Protein AF-A0A023F641-F1 (afdb_monomer_lite)

pLDDT: mean 90.04, std 9.17, range [49.88, 96.38]

Organism: Triatoma infestans (NCBI:txid30076)

InterPro domains:
  IPR001878 Zinc finger, CCHC-type [PF00098] (23-38)
  IPR001878 Zinc finger, CCHC-type [PS50158] (23-38)
  IPR001878 Zinc finger, CCHC-type [SM00343] (23-39)
  IPR001878 Zinc finger, CCHC-type [SM00343] (43-59)
  IPR036875 Zinc finger, CCHC-type superfamily [SSF57756] (14-60)

Radius of gyration: 16.47 Å; chains: 1; bounding box: 37×24×44 Å

Structure (mmCIF, N/CA/C/O backbone):
data_AF-A0A023F641-F1
#
_entry.id   AF-A0A023F641-F1
#
loop_
_atom_site.group_PDB
_atom_site.id
_atom_site.type_symbol
_atom_site.label_atom_id
_atom_site.label_alt_id
_atom_site.label_comp_id
_atom_site.label_asym_id
_atom_site.label_entity_id
_atom_site.label_seq_id
_atom_site.pdbx_PDB_ins_code
_atom_site.Cartn_x
_atom_site.Cartn_y
_atom_site.Cartn_z
_atom_site.occupancy
_atom_site.B_iso_or_equiv
_atom_site.auth_seq_id
_atom_site.auth_comp_id
_atom_site.auth_asym_id
_atom_site.auth_atom_id
_atom_site.pdbx_PDB_model_num
ATOM 1 N N . LEU A 1 1 ? 19.313 -12.463 -17.909 1.00 49.88 1 LEU A N 1
ATOM 2 C CA . LEU A 1 1 ? 18.788 -11.096 -18.145 1.00 49.88 1 LEU A CA 1
ATOM 3 C C . LEU A 1 1 ? 19.049 -10.235 -16.902 1.00 49.88 1 LEU A C 1
ATOM 5 O O . LEU A 1 1 ? 18.204 -10.192 -16.030 1.00 49.88 1 LEU A O 1
ATOM 9 N N . GLY A 1 2 ? 20.232 -9.625 -16.753 1.00 55.81 2 GLY A N 1
ATOM 10 C CA . GLY A 1 2 ? 20.675 -9.072 -15.455 1.00 55.81 2 GLY A CA 1
ATOM 11 C C . GLY A 1 2 ? 21.256 -7.657 -15.483 1.00 55.81 2 GLY A C 1
ATOM 12 O O . GLY A 1 2 ? 22.144 -7.375 -14.691 1.00 55.81 2 GLY A O 1
ATOM 13 N N . LYS A 1 3 ? 20.850 -6.780 -16.416 1.00 61.50 3 LYS A N 1
ATOM 14 C CA . LYS A 1 3 ? 21.530 -5.478 -16.610 1.00 61.50 3 LYS A CA 1
ATOM 15 C C . LYS A 1 3 ? 20.710 -4.221 -16.295 1.00 61.50 3 LYS A C 1
ATOM 17 O O . LYS A 1 3 ? 21.272 -3.138 -16.418 1.00 61.50 3 LYS A O 1
ATOM 22 N N . GLY A 1 4 ? 19.435 -4.326 -15.885 1.00 82.44 4 GLY A N 1
ATOM 23 C CA . GLY A 1 4 ? 18.598 -3.195 -15.412 1.00 82.44 4 GLY A CA 1
ATOM 24 C C . GLY A 1 4 ? 18.507 -1.980 -16.354 1.00 82.44 4 GLY A C 1
ATOM 25 O O . GLY A 1 4 ? 18.059 -0.901 -15.962 1.00 82.44 4 GLY A O 1
ATOM 26 N N . ARG A 1 5 ? 19.007 -2.123 -17.584 1.00 90.50 5 ARG A N 1
ATOM 27 C CA . ARG A 1 5 ? 19.166 -1.081 -18.588 1.00 90.50 5 ARG A CA 1
ATOM 28 C C . ARG A 1 5 ? 18.957 -1.689 -19.967 1.00 90.50 5 ARG A C 1
ATOM 30 O O . ARG A 1 5 ? 19.564 -2.709 -20.293 1.00 90.50 5 ARG A O 1
ATOM 37 N N . LEU A 1 6 ? 18.116 -1.038 -20.754 1.00 89.94 6 LEU A N 1
ATOM 38 C CA . LEU A 1 6 ? 17.898 -1.282 -22.170 1.00 89.94 6 LEU A CA 1
ATOM 39 C C . LEU A 1 6 ? 18.569 -0.152 -22.946 1.00 89.94 6 LEU A C 1
ATOM 41 O O . LEU A 1 6 ? 18.429 1.014 -22.584 1.00 89.94 6 LEU A O 1
ATOM 45 N N . TYR A 1 7 ? 19.294 -0.490 -24.003 1.00 90.81 7 TYR A N 1
ATOM 46 C CA . TYR A 1 7 ? 19.897 0.501 -24.886 1.00 90.81 7 TYR A CA 1
ATOM 47 C C . TYR A 1 7 ? 19.044 0.605 -26.151 1.00 90.81 7 TYR A C 1
ATOM 49 O O . TYR A 1 7 ? 18.884 -0.384 -26.863 1.00 90.81 7 TYR A O 1
ATOM 57 N N . VAL A 1 8 ? 18.462 1.779 -26.398 1.00 91.88 8 VAL A N 1
ATOM 58 C CA . VAL A 1 8 ? 17.619 2.072 -27.566 1.00 91.88 8 VAL A CA 1
ATOM 59 C C . VAL A 1 8 ? 18.333 3.135 -28.394 1.00 91.88 8 VAL A C 1
ATOM 61 O O . VAL A 1 8 ? 18.349 4.315 -28.042 1.00 91.88 8 VAL A O 1
ATOM 64 N N . 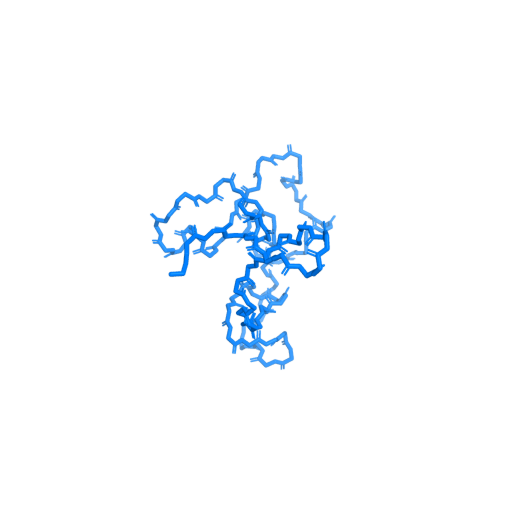GLY A 1 9 ? 19.000 2.701 -29.465 1.00 90.94 9 GLY A N 1
ATOM 65 C CA . GLY A 1 9 ? 19.963 3.542 -30.178 1.00 90.94 9 GLY A CA 1
ATOM 66 C C . GLY A 1 9 ? 21.090 3.984 -29.240 1.00 90.94 9 GLY A C 1
ATOM 67 O O . GLY A 1 9 ? 21.742 3.152 -28.613 1.00 90.94 9 GLY A O 1
ATOM 68 N N . TRP A 1 10 ? 21.278 5.298 -29.104 1.00 94.06 10 TRP A N 1
ATOM 69 C CA . TRP A 1 10 ? 22.262 5.896 -28.191 1.00 94.06 10 TRP A CA 1
ATOM 70 C C . TRP A 1 10 ? 21.734 6.109 -26.763 1.00 94.06 10 TRP A C 1
ATOM 72 O O . TRP A 1 10 ? 22.493 6.502 -25.877 1.00 94.06 10 TRP A O 1
ATOM 82 N N . ALA A 1 11 ? 20.444 5.864 -26.514 1.00 92.38 11 ALA A N 1
ATOM 83 C CA . ALA A 1 11 ? 19.834 6.080 -25.207 1.00 92.38 11 ALA A CA 1
ATOM 84 C C . ALA A 1 11 ? 19.995 4.852 -24.302 1.00 92.38 11 ALA A C 1
ATOM 86 O O . ALA A 1 11 ? 19.674 3.735 -24.698 1.00 92.38 11 ALA A O 1
ATOM 87 N N . SER A 1 12 ? 20.437 5.064 -23.058 1.00 93.44 12 SER A N 1
ATOM 88 C CA . SER A 1 12 ? 20.421 4.048 -21.997 1.00 93.44 12 SER A CA 1
ATOM 89 C C . SER A 1 12 ? 19.211 4.266 -21.088 1.00 93.44 12 SER A C 1
ATOM 91 O O . SER A 1 12 ? 19.206 5.153 -20.234 1.00 93.44 12 SER A O 1
ATOM 93 N N . CYS A 1 13 ? 18.181 3.447 -21.261 1.00 92.19 13 CYS A N 1
ATOM 94 C CA . CYS A 1 13 ? 16.949 3.482 -20.485 1.00 92.19 13 CYS A CA 1
ATOM 95 C C . CYS A 1 13 ? 17.059 2.511 -19.311 1.00 92.19 13 CYS A C 1
ATOM 97 O O . CYS A 1 13 ? 17.373 1.343 -19.512 1.00 92.19 13 CYS A O 1
ATOM 99 N N . ARG A 1 14 ? 16.778 2.953 -18.081 1.00 88.12 14 ARG A N 1
ATOM 100 C CA . ARG A 1 14 ? 16.561 2.012 -16.972 1.00 88.12 14 ARG A CA 1
ATOM 101 C C . ARG A 1 14 ? 15.296 1.209 -17.251 1.00 88.12 14 ARG A C 1
ATOM 103 O O . ARG A 1 14 ? 14.275 1.797 -17.589 1.00 88.12 14 ARG A O 1
ATOM 110 N N . VAL A 1 15 ? 15.387 -0.105 -17.111 1.00 85.69 15 VAL A N 1
ATOM 111 C CA . VAL A 1 15 ? 14.251 -1.010 -17.287 1.00 85.69 15 VAL A CA 1
ATOM 112 C C . VAL A 1 15 ? 14.148 -1.932 -16.088 1.00 85.69 15 VAL A C 1
ATOM 114 O O . VAL A 1 15 ? 15.158 -2.375 -15.540 1.00 85.69 15 VAL A O 1
ATOM 117 N N . GLU A 1 16 ? 12.915 -2.198 -15.698 1.00 82.44 16 GLU A N 1
ATOM 118 C CA . GLU A 1 16 ? 12.528 -3.111 -14.635 1.00 82.44 16 GLU A CA 1
ATOM 119 C C . GLU A 1 16 ? 11.317 -3.913 -15.111 1.00 82.44 16 GLU A C 1
ATOM 121 O O . GLU A 1 16 ? 10.635 -3.513 -16.061 1.00 82.44 16 GLU A O 1
ATOM 126 N N . ASP A 1 17 ? 11.075 -5.058 -14.482 1.00 82.88 17 ASP A N 1
ATOM 127 C CA . ASP A 1 17 ? 9.945 -5.901 -14.847 1.00 82.88 17 ASP A CA 1
ATOM 128 C C . ASP A 1 17 ? 8.630 -5.187 -14.521 1.00 82.88 17 ASP A C 1
ATOM 130 O O . ASP A 1 17 ? 8.393 -4.752 -13.390 1.00 82.88 17 ASP A O 1
ATOM 134 N N . TYR A 1 18 ? 7.742 -5.093 -15.511 1.00 83.50 18 TYR A N 1
ATOM 135 C CA . TYR A 1 18 ? 6.392 -4.590 -15.287 1.00 83.50 18 TYR A CA 1
ATOM 136 C C . TYR A 1 18 ? 5.516 -5.699 -14.700 1.00 83.50 18 TYR A C 1
ATOM 138 O O . TYR A 1 18 ? 4.876 -6.471 -15.414 1.00 83.50 18 TYR A O 1
ATOM 146 N N . ILE A 1 19 ? 5.490 -5.777 -13.371 1.00 82.19 19 ILE A N 1
ATOM 147 C CA . ILE A 1 19 ? 4.612 -6.685 -12.633 1.00 82.19 19 ILE A CA 1
ATOM 148 C C . ILE A 1 19 ? 3.363 -5.905 -12.201 1.00 82.19 19 ILE A C 1
ATOM 150 O O . ILE A 1 19 ? 3.338 -5.235 -11.169 1.00 82.19 19 ILE A O 1
ATOM 154 N N . GLY A 1 20 ? 2.306 -5.980 -13.014 1.00 84.12 20 GLY A N 1
ATOM 155 C CA . GLY A 1 20 ? 1.038 -5.267 -12.815 1.00 84.12 20 GLY A CA 1
ATOM 156 C C . GLY A 1 20 ? 0.120 -5.871 -11.744 1.00 84.12 20 GLY A C 1
ATOM 157 O O . GLY A 1 20 ? -1.047 -6.142 -12.019 1.00 84.12 20 GLY A O 1
ATOM 158 N N . ILE A 1 21 ? 0.616 -6.110 -10.527 1.00 88.56 21 ILE A N 1
ATOM 159 C CA . ILE A 1 21 ? -0.216 -6.624 -9.428 1.00 88.56 21 ILE A CA 1
ATOM 160 C C . ILE A 1 21 ? -0.971 -5.464 -8.769 1.00 88.56 21 ILE A C 1
ATOM 162 O O . ILE A 1 21 ? -0.376 -4.530 -8.233 1.00 88.56 21 ILE A O 1
ATOM 166 N N . SER A 1 22 ? -2.303 -5.535 -8.767 1.00 91.12 22 SER A N 1
ATOM 167 C CA . SER A 1 22 ? -3.141 -4.515 -8.136 1.00 91.12 22 SER A CA 1
ATOM 168 C C . SER A 1 22 ? -2.990 -4.525 -6.616 1.00 91.12 22 SER A C 1
ATOM 170 O O . SER A 1 22 ? -3.120 -5.578 -5.985 1.00 91.12 22 SER A O 1
ATOM 172 N N . ARG A 1 23 ? -2.813 -3.342 -6.025 1.00 91.69 23 ARG A N 1
ATOM 173 C CA . ARG A 1 23 ? -2.880 -3.131 -4.577 1.00 91.69 23 ARG A CA 1
ATOM 174 C C . ARG A 1 23 ? -4.229 -2.544 -4.179 1.00 91.69 23 ARG A C 1
ATOM 176 O O . ARG A 1 23 ? -4.713 -1.576 -4.769 1.00 91.69 23 ARG A O 1
ATOM 183 N N . CYS A 1 24 ? -4.792 -3.074 -3.106 1.00 94.56 24 CYS A N 1
ATOM 184 C CA . CYS A 1 24 ? -6.001 -2.567 -2.495 1.00 94.56 24 CYS A CA 1
ATOM 185 C C . CYS A 1 24 ? -5.681 -1.376 -1.588 1.00 94.56 24 CYS A C 1
ATOM 187 O O . CYS A 1 24 ? -5.045 -1.525 -0.551 1.00 94.56 24 CYS A O 1
ATOM 189 N N . TYR A 1 25 ? -6.177 -0.185 -1.922 1.00 92.69 25 TYR A N 1
ATOM 190 C CA . TYR A 1 25 ? -5.981 1.016 -1.096 1.00 92.69 25 TYR A CA 1
ATOM 191 C C . TYR A 1 25 ? -6.813 1.037 0.200 1.00 92.69 25 TYR A C 1
ATOM 193 O O . TYR A 1 25 ? -6.635 1.950 1.007 1.00 92.69 25 TYR A O 1
ATOM 201 N N . LYS A 1 26 ? -7.697 0.044 0.402 1.00 95.00 26 LYS A N 1
ATOM 202 C CA . LYS A 1 26 ? -8.477 -0.131 1.635 1.00 95.00 26 LYS A CA 1
ATOM 203 C C . LYS A 1 26 ? -7.711 -0.945 2.674 1.00 95.00 26 LYS A C 1
ATOM 205 O O . LYS A 1 26 ? -7.472 -0.454 3.765 1.00 95.00 26 LYS A O 1
ATOM 210 N N . CYS A 1 27 ? -7.272 -2.154 2.325 1.00 94.31 27 CYS A N 1
ATOM 211 C CA . CYS A 1 27 ? -6.590 -3.063 3.256 1.00 94.31 27 CYS A CA 1
ATOM 212 C C . CYS A 1 27 ? -5.072 -3.190 3.036 1.00 94.31 27 CYS A C 1
ATOM 214 O O . CYS A 1 27 ? -4.415 -3.942 3.745 1.00 94.31 27 CYS A O 1
ATOM 216 N N . GLN A 1 28 ? -4.512 -2.490 2.046 1.00 92.94 28 GLN A N 1
ATOM 217 C CA . GLN A 1 28 ? -3.109 -2.568 1.610 1.00 92.94 28 GLN A CA 1
ATOM 218 C C . GLN A 1 28 ? -2.662 -3.927 1.039 1.00 92.94 28 GLN A C 1
ATOM 220 O O . GLN A 1 28 ? -1.512 -4.041 0.634 1.00 92.94 28 GLN A O 1
ATOM 225 N N . ALA A 1 29 ? -3.545 -4.927 0.925 1.00 91.75 29 ALA A N 1
ATOM 226 C CA . ALA A 1 29 ? -3.232 -6.228 0.328 1.00 91.75 29 ALA A CA 1
ATOM 227 C C . ALA A 1 29 ? -3.102 -6.185 -1.203 1.00 91.75 29 ALA A C 1
ATOM 229 O O . ALA A 1 29 ? -3.648 -5.309 -1.874 1.00 91.75 29 ALA A O 1
ATOM 230 N N . LEU A 1 30 ? -2.388 -7.166 -1.753 1.00 91.81 30 LEU A N 1
ATOM 231 C CA . LEU A 1 30 ? -2.221 -7.362 -3.193 1.00 91.81 30 LEU A CA 1
ATOM 232 C C . LEU A 1 30 ? -3.321 -8.271 -3.774 1.00 91.81 30 LEU A C 1
ATOM 234 O O . LEU A 1 30 ? -4.024 -8.972 -3.046 1.00 91.81 30 LEU A O 1
ATOM 238 N N . GLY A 1 31 ? -3.475 -8.252 -5.099 1.00 93.19 31 GLY A N 1
ATOM 239 C CA . GLY A 1 31 ? -4.365 -9.148 -5.850 1.00 93.19 31 GLY A CA 1
ATOM 240 C C . GLY A 1 31 ? -5.808 -8.662 -6.014 1.00 93.19 31 GLY A C 1
ATOM 241 O O . GLY A 1 31 ? -6.599 -9.326 -6.674 1.00 93.19 31 GLY A O 1
ATOM 242 N N . HIS A 1 32 ? -6.165 -7.507 -5.448 1.00 95.31 32 HIS A N 1
ATOM 243 C CA . HIS A 1 32 ? -7.467 -6.875 -5.671 1.00 95.31 32 HIS A CA 1
ATOM 244 C C . HIS A 1 32 ? -7.401 -5.353 -5.489 1.00 95.31 32 HIS A C 1
ATOM 246 O O . HIS A 1 32 ? -6.435 -4.813 -4.952 1.00 95.31 32 HIS A O 1
ATOM 252 N N . ILE A 1 33 ?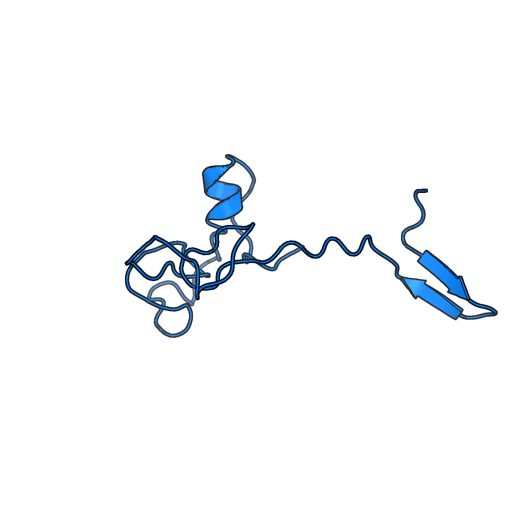 -8.456 -4.656 -5.913 1.00 95.62 33 ILE A N 1
ATOM 253 C CA . ILE A 1 33 ? -8.658 -3.216 -5.684 1.00 95.62 33 ILE A CA 1
ATOM 254 C C . ILE A 1 33 ? -9.716 -2.977 -4.600 1.00 95.62 33 ILE A C 1
ATOM 256 O O . ILE A 1 33 ? -10.496 -3.871 -4.280 1.00 95.62 33 ILE A O 1
ATOM 260 N N . ALA A 1 34 ? -9.793 -1.749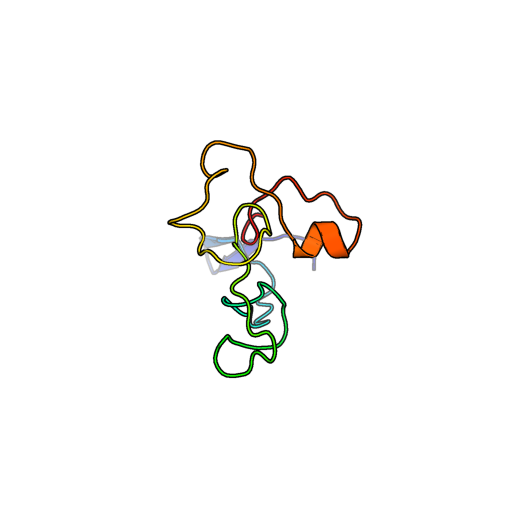 -4.074 1.00 94.75 34 ALA A N 1
ATOM 261 C CA . ALA A 1 34 ? -10.695 -1.384 -2.972 1.00 94.75 34 ALA A CA 1
ATOM 262 C C . ALA A 1 34 ? -12.169 -1.759 -3.217 1.00 94.75 34 ALA A C 1
ATOM 264 O O . ALA A 1 34 ? -12.839 -2.207 -2.291 1.00 94.75 34 ALA A O 1
ATOM 265 N N . ARG A 1 35 ? -12.644 -1.661 -4.468 1.00 95.75 35 ARG A N 1
ATOM 266 C CA . ARG A 1 35 ? -14.004 -2.059 -4.875 1.00 95.75 35 ARG A CA 1
ATOM 267 C C . ARG A 1 35 ? -14.333 -3.529 -4.573 1.00 95.75 35 ARG A C 1
ATOM 269 O O . ARG A 1 35 ? -15.492 -3.843 -4.345 1.00 95.75 35 ARG A O 1
ATOM 276 N N . PHE A 1 36 ? -13.339 -4.415 -4.584 1.00 96.31 36 PHE A N 1
ATOM 277 C CA . PHE A 1 36 ? -13.504 -5.853 -4.332 1.00 96.31 36 PHE A CA 1
ATOM 278 C C . PHE A 1 36 ? -12.967 -6.277 -2.957 1.00 96.31 36 PHE A C 1
ATOM 280 O O . PHE A 1 36 ? -12.791 -7.465 -2.692 1.00 96.31 36 PHE A O 1
ATOM 287 N N . CYS A 1 37 ? -12.657 -5.317 -2.084 1.00 96.38 37 CYS A N 1
ATOM 288 C CA . CYS A 1 37 ? -12.127 -5.610 -0.763 1.00 96.38 37 CYS A CA 1
ATOM 289 C C . CYS A 1 37 ? -13.232 -6.123 0.167 1.00 96.38 37 CYS A C 1
ATOM 291 O O . CYS A 1 37 ? -14.279 -5.495 0.290 1.00 96.38 37 CYS A O 1
ATOM 293 N N . LYS A 1 38 ? -12.966 -7.237 0.854 1.00 95.62 38 LYS A N 1
ATOM 294 C CA . LYS A 1 38 ? -13.883 -7.846 1.835 1.00 95.62 38 LYS A CA 1
ATOM 295 C C . LYS A 1 38 ? -13.677 -7.345 3.267 1.00 95.62 38 LYS A C 1
ATOM 297 O O . LYS A 1 38 ? -14.392 -7.760 4.165 1.00 95.62 38 LYS A O 1
ATOM 302 N N . VAL A 1 39 ? -12.660 -6.516 3.492 1.00 92.94 39 VAL A N 1
ATOM 303 C CA . VAL A 1 39 ? -12.348 -5.965 4.814 1.00 92.94 39 VAL A CA 1
ATOM 304 C C . VAL A 1 39 ? -13.139 -4.681 4.997 1.00 92.94 39 VAL A C 1
ATOM 306 O O . VAL A 1 39 ? -13.110 -3.820 4.118 1.00 92.94 39 VAL A O 1
ATOM 309 N N . ASP A 1 40 ? -13.814 -4.523 6.132 1.00 91.44 40 ASP A N 1
ATOM 310 C CA . ASP A 1 40 ? -14.578 -3.310 6.436 1.00 91.44 40 ASP A CA 1
ATOM 311 C C . ASP A 1 40 ? -13.692 -2.144 6.869 1.00 91.44 40 ASP A C 1
ATOM 313 O O . ASP A 1 40 ? -13.878 -1.020 6.400 1.00 91.44 40 ASP A O 1
ATOM 317 N N . ALA A 1 41 ? -12.682 -2.421 7.692 1.00 93.12 41 ALA A N 1
ATOM 318 C CA . ALA A 1 41 ? -11.785 -1.409 8.225 1.00 93.12 41 ALA A CA 1
ATOM 319 C C . ALA A 1 41 ? -10.794 -0.878 7.176 1.00 93.12 41 ALA A C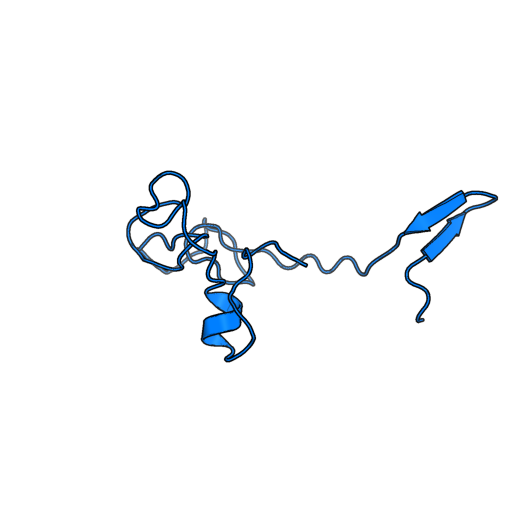 1
ATOM 321 O O . ALA A 1 41 ? -10.167 -1.633 6.430 1.00 93.12 41 ALA A O 1
ATOM 322 N N . GLN A 1 42 ? -10.601 0.442 7.175 1.00 94.81 42 GLN A N 1
ATOM 323 C CA . GLN A 1 42 ? -9.516 1.092 6.447 1.00 94.81 42 GLN A CA 1
ATOM 324 C C . GLN A 1 42 ? -8.185 0.805 7.148 1.00 94.81 42 GLN A C 1
ATOM 326 O O . GLN A 1 42 ? -8.055 1.071 8.338 1.00 94.81 42 GLN A O 1
ATOM 331 N N . VAL A 1 43 ? -7.197 0.297 6.417 1.00 95.38 43 VAL A N 1
ATOM 332 C CA . VAL A 1 43 ? -5.826 0.085 6.892 1.00 95.38 43 VAL A CA 1
ATOM 333 C C . VAL A 1 43 ? -4.946 1.227 6.402 1.00 95.38 43 VAL A C 1
ATOM 335 O O . VAL A 1 43 ? -4.844 1.511 5.200 1.00 95.38 43 VAL A O 1
ATOM 338 N N . CYS A 1 44 ? -4.278 1.875 7.345 1.00 95.62 44 CYS A N 1
ATOM 339 C CA . CYS A 1 44 ? -3.393 2.988 7.094 1.00 95.62 44 CYS A CA 1
ATOM 340 C C . CYS A 1 44 ? -2.146 2.532 6.338 1.00 95.62 44 CYS A C 1
ATOM 342 O O . CYS A 1 44 ? -1.361 1.715 6.811 1.00 95.62 44 CYS A O 1
ATOM 344 N N . GLY A 1 45 ? -1.906 3.141 5.177 1.00 93.62 45 GLY A N 1
ATOM 345 C CA . GLY A 1 45 ? -0.712 2.873 4.379 1.00 93.62 45 GLY A CA 1
ATOM 346 C C . GLY A 1 45 ? 0.600 3.426 4.962 1.00 93.62 45 GLY A C 1
ATOM 347 O O . GLY A 1 45 ? 1.600 3.448 4.246 1.00 93.62 45 GLY A O 1
ATOM 348 N N . HIS A 1 46 ? 0.596 3.985 6.179 1.00 95.06 46 HIS A N 1
ATOM 349 C CA . HIS A 1 46 ? 1.792 4.486 6.871 1.00 95.06 46 HIS A CA 1
ATOM 350 C C . HIS A 1 46 ? 2.192 3.587 8.032 1.00 95.06 46 HIS A C 1
ATOM 352 O O . HIS A 1 46 ? 3.300 3.089 8.030 1.00 95.06 46 HIS A O 1
ATOM 358 N N . CYS A 1 47 ? 1.296 3.391 9.000 1.00 95.44 47 CYS A N 1
ATOM 359 C CA . CYS A 1 47 ? 1.586 2.683 10.248 1.00 95.44 47 CYS A CA 1
ATOM 360 C C . CYS A 1 47 ? 0.914 1.309 10.335 1.00 95.44 47 CYS A C 1
ATOM 362 O O . CYS A 1 47 ? 0.981 0.650 11.366 1.00 95.44 47 CYS A O 1
ATOM 364 N N . SER A 1 48 ? 0.186 0.896 9.292 1.00 93.81 48 SER A N 1
ATOM 365 C CA . SER A 1 48 ? -0.598 -0.348 9.272 1.00 93.81 48 SER A CA 1
ATOM 366 C C . SER A 1 48 ? -1.703 -0.451 10.336 1.00 93.81 48 SER A C 1
ATOM 368 O O . SER A 1 48 ? -2.301 -1.512 10.497 1.00 93.81 48 SER A O 1
ATOM 370 N N . GLY A 1 49 ? -2.017 0.646 11.032 1.00 94.19 49 GLY A N 1
ATOM 371 C CA . GLY A 1 49 ? -3.163 0.736 11.936 1.00 94.19 49 GLY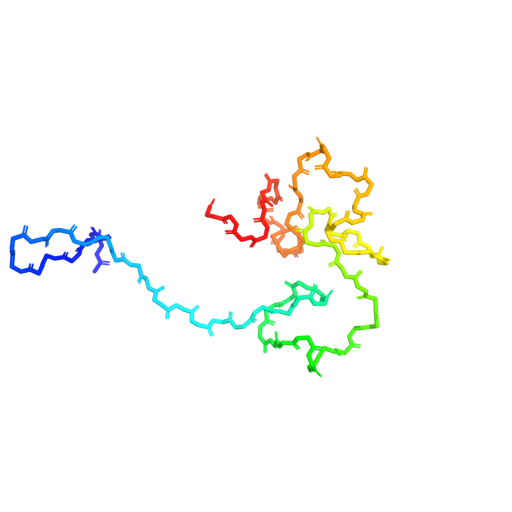 A CA 1
ATOM 372 C C . GLY A 1 49 ? -4.496 0.751 11.186 1.00 94.19 49 GLY A C 1
ATOM 373 O O . GLY A 1 49 ? -4.554 1.099 10.006 1.00 94.19 49 GLY A O 1
ATOM 374 N N . THR A 1 50 ? -5.579 0.386 11.868 1.00 95.12 50 THR A N 1
ATOM 375 C CA . THR A 1 50 ? -6.934 0.371 11.303 1.00 95.12 50 THR A CA 1
ATOM 376 C C . THR A 1 50 ? -7.719 1.641 11.655 1.00 95.12 50 THR A C 1
ATOM 378 O O . THR A 1 50 ? -7.383 2.368 12.589 1.00 95.12 50 THR A O 1
ATOM 381 N N . GLY A 1 51 ? -8.765 1.931 10.880 1.00 94.88 51 GLY A N 1
ATOM 382 C CA . GLY A 1 51 ? -9.742 2.988 11.161 1.00 94.88 51 GLY A CA 1
ATOM 383 C C . GLY A 1 51 ? -9.405 4.379 10.616 1.00 94.88 51 GLY A C 1
ATOM 384 O O . GLY A 1 51 ? -10.175 5.300 10.851 1.00 94.88 51 GLY A O 1
ATOM 385 N N . HIS A 1 52 ? -8.302 4.552 9.881 1.00 95.25 52 HIS A N 1
ATOM 386 C CA . HIS A 1 52 ? -7.905 5.858 9.342 1.00 95.25 52 HIS A CA 1
ATOM 387 C C . HIS A 1 52 ? -7.106 5.739 8.037 1.00 95.25 52 HIS A C 1
ATOM 389 O O . HIS A 1 52 ? -6.477 4.713 7.757 1.00 95.25 52 HIS A O 1
ATOM 395 N N . GLN A 1 53 ? -7.110 6.794 7.216 1.00 94.00 53 GLN A N 1
ATOM 396 C CA . GLN A 1 53 ? -6.232 6.880 6.049 1.00 94.00 53 GLN A CA 1
ATOM 397 C C . GLN A 1 53 ? -4.870 7.470 6.424 1.00 94.00 53 GLN A C 1
ATOM 399 O O . GLN A 1 53 ? -4.698 8.082 7.472 1.00 94.00 53 GLN A O 1
ATOM 404 N N . ARG A 1 54 ? -3.885 7.374 5.519 1.00 92.00 54 ARG A N 1
ATOM 405 C CA . ARG A 1 54 ? -2.545 7.956 5.731 1.00 92.00 54 ARG A CA 1
ATOM 406 C C . ARG A 1 54 ? -2.581 9.451 6.089 1.00 92.00 54 ARG A C 1
ATOM 408 O O . ARG A 1 54 ? -1.723 9.913 6.830 1.00 92.00 54 ARG A O 1
ATOM 415 N N . LYS A 1 55 ? -3.561 10.196 5.570 1.00 93.44 55 LYS A N 1
ATOM 416 C CA . LYS A 1 55 ? -3.722 11.632 5.845 1.00 93.44 55 LYS A CA 1
ATOM 417 C C . LYS A 1 55 ? -4.077 11.927 7.306 1.00 93.44 55 LYS A C 1
ATOM 419 O O . LYS A 1 55 ? -3.737 12.991 7.795 1.00 93.44 55 LYS A O 1
ATOM 424 N N . GLU A 1 56 ? -4.719 10.979 7.977 1.00 95.81 56 GLU A N 1
ATOM 425 C CA . GLU A 1 56 ? -5.227 11.085 9.349 1.00 95.81 56 GLU A CA 1
ATOM 426 C C . GLU A 1 56 ? -4.370 10.250 10.314 1.00 95.81 56 GLU A C 1
ATOM 428 O O . GLU A 1 56 ? -4.803 9.895 11.405 1.00 95.81 56 GLU A O 1
ATOM 433 N N . CYS A 1 57 ? -3.165 9.855 9.887 1.00 96.00 57 CYS A N 1
ATOM 434 C CA . CYS A 1 57 ? -2.327 8.967 10.671 1.00 96.00 57 CYS A CA 1
ATOM 435 C C . CYS A 1 57 ? -1.744 9.701 11.886 1.00 96.00 57 CYS A C 1
ATOM 437 O O . CYS A 1 57 ? -0.993 10.657 11.693 1.00 96.00 57 CYS A O 1
ATOM 439 N N . PRO A 1 58 ? -1.998 9.229 13.121 1.00 96.12 58 PRO A N 1
ATOM 440 C CA . PRO A 1 58 ? -1.435 9.846 14.322 1.00 96.12 58 PRO A CA 1
ATOM 441 C C . PRO A 1 58 ? 0.086 9.670 14.412 1.00 96.12 58 PRO A C 1
ATOM 443 O O . PRO A 1 58 ? 0.753 10.437 15.089 1.00 96.12 58 PRO A O 1
ATOM 446 N N . LYS A 1 59 ? 0.632 8.679 13.698 1.00 95.94 59 LYS A N 1
ATOM 447 C CA . LYS A 1 59 ? 2.064 8.370 13.636 1.00 95.94 59 LYS A CA 1
ATOM 448 C C . LYS A 1 59 ? 2.742 8.929 12.386 1.00 95.94 59 LYS A C 1
ATOM 450 O O . LYS A 1 59 ? 3.754 8.399 11.958 1.00 95.94 59 LYS A O 1
ATOM 455 N N . ARG A 1 60 ? 2.159 9.939 11.732 1.00 93.38 60 ARG A N 1
ATOM 456 C CA . ARG A 1 60 ? 2.637 10.440 10.429 1.00 93.38 60 ARG A CA 1
ATOM 457 C C . ARG A 1 60 ? 4.099 10.901 10.446 1.00 93.38 60 ARG A C 1
ATOM 459 O O . ARG A 1 60 ? 4.746 10.840 9.402 1.00 93.38 60 ARG A O 1
ATOM 466 N N . ASP A 1 61 ? 4.569 11.380 11.592 1.00 94.81 61 ASP A N 1
ATOM 467 C CA . ASP A 1 61 ? 5.926 11.900 11.770 1.00 94.81 61 ASP A CA 1
ATOM 468 C C . ASP A 1 61 ? 6.921 10.820 12.248 1.00 94.81 61 ASP A C 1
ATOM 470 O O . ASP A 1 61 ? 8.109 11.095 12.405 1.00 94.81 61 ASP A O 1
ATOM 474 N N . GLU A 1 62 ? 6.458 9.580 12.447 1.00 95.25 62 GLU A N 1
ATOM 475 C CA . GLU A 1 62 ? 7.295 8.420 12.765 1.00 95.25 62 GLU A CA 1
ATOM 476 C C . GLU A 1 62 ? 7.769 7.695 11.488 1.00 95.25 62 GLU A C 1
ATOM 478 O O . GLU A 1 62 ? 7.400 8.023 10.355 1.00 95.25 62 GLU A O 1
ATOM 483 N N . ALA A 1 63 ? 8.620 6.680 11.663 1.00 93.06 63 ALA A N 1
ATOM 484 C CA . ALA A 1 63 ? 9.035 5.824 10.559 1.00 93.06 63 ALA A CA 1
ATOM 485 C C . ALA A 1 63 ? 7.834 5.021 10.009 1.00 93.06 63 ALA A C 1
ATOM 487 O O . ALA A 1 63 ? 7.051 4.471 10.786 1.00 93.06 63 ALA A O 1
ATOM 488 N N . PRO A 1 64 ? 7.688 4.903 8.676 1.00 93.81 64 PRO A N 1
ATOM 489 C CA . PRO A 1 64 ? 6.621 4.109 8.087 1.00 93.81 64 PRO A CA 1
ATOM 490 C C . PRO A 1 64 ? 6.815 2.615 8.372 1.00 93.81 64 PRO A C 1
ATOM 492 O O . PRO A 1 64 ? 7.923 2.092 8.296 1.00 93.81 64 PRO A O 1
ATOM 495 N N . GLU A 1 65 ? 5.705 1.920 8.588 1.00 93.31 65 GLU A N 1
ATOM 496 C CA . GLU A 1 65 ? 5.616 0.472 8.730 1.00 93.31 65 GLU A CA 1
ATOM 497 C C . GLU A 1 65 ? 4.806 -0.132 7.568 1.00 93.31 65 GLU A C 1
ATOM 499 O O . GLU A 1 65 ? 3.587 0.053 7.454 1.00 93.31 65 GLU A O 1
ATOM 504 N N . CYS A 1 66 ? 5.465 -0.910 6.710 1.00 92.88 66 CYS A N 1
ATOM 505 C CA . CYS A 1 66 ? 4.841 -1.683 5.646 1.00 92.88 66 CYS A CA 1
ATOM 506 C C . CYS A 1 66 ? 4.136 -2.925 6.205 1.00 92.88 66 CYS A C 1
ATOM 508 O O . CYS A 1 66 ? 4.759 -3.954 6.470 1.00 92.88 66 CYS A O 1
ATOM 510 N N . GLY A 1 67 ? 2.809 -2.862 6.315 1.00 91.94 67 GLY A N 1
ATOM 511 C CA . GLY A 1 67 ? 1.998 -3.960 6.852 1.00 91.94 67 GLY A CA 1
ATOM 512 C C . GLY A 1 67 ? 2.108 -5.261 6.062 1.00 91.94 67 GLY A C 1
ATOM 513 O O . GLY A 1 67 ? 2.025 -6.336 6.649 1.00 91.94 67 GLY A O 1
ATOM 514 N N . LEU A 1 68 ? 2.365 -5.176 4.750 1.00 90.38 68 LEU A N 1
ATOM 515 C CA . LEU A 1 68 ? 2.609 -6.354 3.916 1.00 90.38 68 LEU A CA 1
ATOM 516 C C . LEU A 1 68 ? 3.903 -7.063 4.310 1.00 90.38 68 LEU A C 1
ATOM 518 O O . LEU A 1 68 ? 3.881 -8.255 4.597 1.00 90.38 68 LEU A O 1
ATOM 522 N N . CYS A 1 69 ? 5.023 -6.338 4.352 1.00 92.44 69 CYS A N 1
ATOM 523 C CA . CYS A 1 69 ? 6.314 -6.918 4.719 1.00 92.44 69 CYS A CA 1
ATOM 524 C C . CYS A 1 69 ? 6.312 -7.411 6.166 1.00 92.44 69 CYS A C 1
ATOM 526 O O . CYS A 1 69 ? 6.818 -8.499 6.430 1.00 92.44 69 CYS A O 1
ATOM 528 N N . LYS A 1 70 ? 5.642 -6.682 7.069 1.00 92.81 70 LYS A N 1
ATOM 529 C CA . LYS A 1 70 ? 5.444 -7.090 8.463 1.00 92.81 70 LYS A CA 1
ATOM 530 C C . LYS A 1 70 ? 4.697 -8.423 8.561 1.00 92.81 70 LYS A C 1
ATOM 532 O O . LYS A 1 70 ? 5.152 -9.319 9.261 1.00 92.81 70 LYS A O 1
ATOM 537 N N . GLY A 1 71 ? 3.605 -8.589 7.809 1.00 89.44 71 GLY A N 1
ATOM 538 C CA . GLY A 1 71 ? 2.852 -9.849 7.746 1.00 89.44 71 GLY A CA 1
ATOM 539 C C . GLY A 1 71 ? 3.623 -11.013 7.112 1.00 89.44 71 GLY A C 1
ATOM 540 O O . GLY A 1 71 ? 3.326 -12.168 7.396 1.00 89.44 71 GLY A O 1
ATOM 541 N N . LEU A 1 72 ? 4.631 -10.718 6.287 1.00 90.31 72 LEU A N 1
ATOM 542 C CA . LEU A 1 72 ? 5.532 -11.703 5.679 1.00 90.31 72 LEU A CA 1
ATOM 543 C C . LEU A 1 72 ? 6.799 -11.973 6.513 1.00 90.31 72 LEU A C 1
ATOM 545 O O . LEU A 1 72 ? 7.644 -12.750 6.074 1.00 90.31 72 LEU A O 1
ATOM 549 N N . GLY A 1 73 ? 6.971 -11.319 7.668 1.00 92.69 73 GLY A N 1
ATOM 550 C CA . GLY A 1 73 ? 8.183 -11.433 8.487 1.00 92.69 73 GLY A CA 1
ATOM 551 C C . GLY A 1 73 ? 9.445 -10.849 7.836 1.00 92.69 73 GLY A C 1
ATOM 552 O O . GLY A 1 73 ? 10.552 -11.266 8.166 1.00 92.69 73 GLY A O 1
ATOM 553 N N . LYS A 1 74 ? 9.298 -9.914 6.890 1.00 92.94 74 LYS A N 1
ATOM 554 C CA . LYS A 1 74 ? 10.406 -9.202 6.228 1.00 92.94 74 LYS A CA 1
ATOM 555 C C . LYS A 1 74 ? 10.661 -7.847 6.881 1.00 92.94 74 LYS A C 1
ATOM 557 O O . LYS A 1 74 ? 9.815 -7.358 7.623 1.00 92.94 74 LYS A O 1
ATOM 562 N N . GLU A 1 75 ? 11.794 -7.218 6.557 1.00 92.94 75 GLU A N 1
ATOM 563 C CA . GLU A 1 75 ? 12.046 -5.818 6.917 1.00 92.94 75 GLU A CA 1
ATOM 564 C C . GLU A 1 75 ? 10.867 -4.946 6.470 1.00 92.94 75 GLU A C 1
ATOM 566 O O . GLU A 1 75 ? 10.425 -5.033 5.325 1.00 92.94 75 GLU A O 1
ATOM 571 N N . TYR A 1 76 ? 10.318 -4.162 7.397 1.00 93.56 76 TYR A N 1
ATOM 572 C CA . TYR A 1 76 ? 9.053 -3.459 7.196 1.00 93.56 76 TYR A CA 1
ATOM 573 C C . TYR A 1 76 ? 9.117 -1.971 7.538 1.00 93.56 76 TYR A C 1
ATOM 575 O O . TYR A 1 76 ? 8.106 -1.293 7.389 1.00 93.56 76 TYR A O 1
ATOM 583 N N . ASN A 1 77 ? 10.269 -1.434 7.946 1.00 93.12 77 ASN A N 1
ATOM 584 C CA . ASN A 1 77 ? 10.442 -0.014 8.289 1.00 93.12 77 ASN A CA 1
ATOM 585 C C . ASN A 1 77 ? 10.594 0.858 7.028 1.00 93.12 77 ASN A C 1
ATOM 587 O O . ASN A 1 77 ? 11.535 1.637 6.887 1.00 93.12 77 ASN A O 1
ATOM 591 N N . HIS A 1 78 ? 9.688 0.680 6.071 1.00 92.19 78 HIS A N 1
ATOM 592 C CA . HIS A 1 78 ? 9.694 1.356 4.786 1.00 92.19 78 HIS A CA 1
ATOM 593 C C . HIS A 1 78 ? 8.256 1.650 4.320 1.00 92.19 78 HIS A C 1
ATOM 595 O O . HIS A 1 78 ? 7.292 1.024 4.774 1.00 92.19 78 HIS A O 1
ATOM 601 N N . PRO A 1 79 ? 8.055 2.603 3.393 1.00 91.25 79 PRO A N 1
ATOM 602 C CA . PRO A 1 79 ? 6.739 2.851 2.813 1.00 91.25 79 PRO A CA 1
ATOM 603 C C . PRO A 1 79 ? 6.221 1.631 2.035 1.00 91.25 79 PRO A C 1
ATOM 605 O O . PRO A 1 79 ? 6.991 0.963 1.354 1.00 91.25 79 PRO A O 1
ATOM 608 N N . ILE A 1 80 ? 4.898 1.419 2.002 1.00 86.25 80 ILE A N 1
ATOM 609 C CA . ILE A 1 80 ? 4.259 0.357 1.187 1.00 86.25 80 ILE A CA 1
A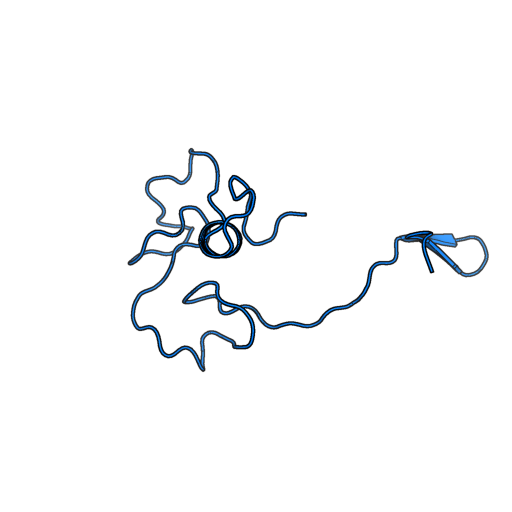TOM 610 C C . ILE A 1 80 ? 4.615 0.418 -0.312 1.00 86.25 80 ILE A C 1
ATOM 612 O O . ILE A 1 80 ? 4.583 -0.603 -0.989 1.00 86.25 80 ILE A O 1
ATOM 616 N N . ASN A 1 81 ? 4.949 1.603 -0.830 1.00 78.56 81 ASN A N 1
ATOM 617 C CA . ASN A 1 81 ? 5.371 1.801 -2.223 1.00 78.56 81 ASN A CA 1
ATOM 618 C C . ASN A 1 81 ? 6.900 1.934 -2.380 1.00 78.56 81 ASN A C 1
ATOM 620 O O . ASN A 1 81 ? 7.362 2.354 -3.438 1.00 78.56 81 ASN A O 1
ATOM 624 N N . GLY A 1 82 ? 7.673 1.712 -1.317 1.00 68.25 82 GLY A N 1
ATOM 625 C CA . GLY A 1 82 ? 9.119 1.913 -1.320 1.00 68.25 82 GLY A CA 1
ATOM 626 C C . GLY A 1 82 ? 9.851 0.746 -1.975 1.00 68.25 82 GLY A C 1
ATOM 627 O O . GLY A 1 82 ? 9.548 -0.402 -1.660 1.00 68.25 82 GLY A O 1
ATOM 628 N N . ARG A 1 83 ? 10.786 1.076 -2.875 1.00 52.03 83 ARG A N 1
ATOM 629 C CA . ARG A 1 83 ? 11.916 0.206 -3.230 1.00 52.03 83 ARG A CA 1
ATOM 630 C C . ARG A 1 83 ? 12.803 -0.022 -2.016 1.00 52.03 83 ARG A C 1
ATOM 632 O O . ARG A 1 83 ? 12.930 0.951 -1.238 1.00 52.03 83 ARG A O 1
#

Sequence (83 aa):
LGKGRLYVGWASCRVEDYIGISRCYKCQALGHIARFCKVDAQVCGHCSGTGHQRKECPKRDEAPECGLCKGLGKEYNHPINGR

Secondary structure (DSSP, 8-state):
---SEEEETTEEEE------PPB-TTT--BSS-GGG----SPBPTTT--BSS-GGG-TTTTS----HHHHHTTS--SS-TT--

Foldseek 3Di:
DPDQWDCDPPDTDRDDDPDPWDAAQAQRDTNDYVVPDPDPWRQEQFARDTNDYLVPDPCVVPFGFQPVCVVVVHDGSHGSPGD